Protein AF-A0A813L8Z7-F1 (afdb_monomer_lite)

Radius of gyration: 28.38 Å; chains: 1; bounding box: 68×71×74 Å

Organism: Polarella glacialis (NCBI:txid89957)

pLDDT: mean 70.46, std 17.32, range [38.66, 96.81]

Foldseek 3Di:
DDDDDDDDDDDDDPVVVVVVVVPDDDPDDPPPPDDDDDDDDDDDDDDDDDDDDDPPPPDPDLPVVCVVLCVPQPPVLVVVLCLLCVVPDDSVLSVLSSVVSVVQVPDPDDDDDDDDDDDPPPCPSVVVSVVSCVVSVNDPPPPD

Secondary structure (DSSP, 8-state):
---PPPPPPP---HHHHHHHHT------SSS----------------------------SSSHHHHHHHHHHHHHHHHHHHHHHTTT---HHHHHHHHHHHHHHHH--SPP--------TTS-HHHHHHHHHHHHTT---S---

Sequence (144 aa):
SPKTPHRPKQQESPQQQLQHLLQQPQEQQEQQQEGVQQQQHSGLGNATKPSQQQKIEVMSSDQHVLDPLRAKGGAAAELLVRLVLSGRGRASQRLRMLRYLRSLASEASLPQVFILRGPPGLGKSSWASAQLRAQVGLGDGSDE

Structure (mmCIF, N/CA/C/O backbone):
data_AF-A0A813L8Z7-F1
#
_entry.id   AF-A0A813L8Z7-F1
#
loop_
_atom_site.group_PDB
_atom_site.id
_atom_site.type_symbol
_atom_site.label_atom_id
_atom_site.label_alt_id
_atom_site.label_comp_id
_atom_site.label_asym_id
_atom_site.label_entity_id
_atom_site.label_seq_id
_atom_site.pdbx_PDB_ins_code
_atom_site.Cartn_x
_atom_site.Cartn_y
_atom_site.Cartn_z
_atom_site.occupancy
_atom_site.B_iso_or_equiv
_atom_site.auth_seq_id
_atom_site.auth_comp_id
_atom_site.auth_asym_id
_atom_site.auth_atom_id
_atom_site.pdbx_PDB_model_num
ATOM 1 N N . SER A 1 1 ? -46.381 26.095 49.174 1.00 53.59 1 SER A N 1
ATOM 2 C CA . SER A 1 1 ? -45.364 25.279 48.481 1.00 53.59 1 SER A CA 1
ATOM 3 C C . SER A 1 1 ? -43.990 25.547 49.079 1.00 53.59 1 SER A C 1
ATOM 5 O O . SER A 1 1 ? -43.626 26.716 49.152 1.00 53.59 1 SER A O 1
ATOM 7 N N . PRO A 1 2 ? -43.267 24.530 49.584 1.00 61.69 2 PRO A N 1
ATOM 8 C CA . PRO A 1 2 ? -41.997 24.721 50.285 1.00 61.69 2 PRO A CA 1
ATOM 9 C C . PRO A 1 2 ? -40.822 24.934 49.316 1.00 61.69 2 PRO A C 1
ATOM 11 O O . PRO A 1 2 ? -40.772 24.352 48.235 1.00 61.69 2 PRO A O 1
ATOM 14 N N . LYS A 1 3 ? -39.886 25.798 49.722 1.00 60.88 3 LYS A N 1
ATOM 15 C CA . LYS A 1 3 ? -38.717 26.259 48.962 1.00 60.88 3 LYS A CA 1
ATOM 16 C C . LYS A 1 3 ? -37.505 25.388 49.313 1.00 60.88 3 LYS A C 1
ATOM 18 O O . LYS A 1 3 ? -37.016 25.441 50.437 1.00 60.88 3 LYS A O 1
ATOM 23 N N . THR A 1 4 ? -37.041 24.574 48.370 1.00 70.12 4 THR A N 1
ATOM 24 C CA . THR A 1 4 ? -35.851 23.718 48.512 1.00 70.12 4 THR A CA 1
ATOM 25 C C . THR A 1 4 ? -34.551 24.528 48.410 1.00 70.12 4 THR A C 1
ATOM 27 O O . THR A 1 4 ? -34.424 25.336 47.486 1.00 70.12 4 THR A O 1
ATOM 30 N N . PRO A 1 5 ? -33.563 24.319 49.301 1.00 67.12 5 PRO A N 1
ATOM 31 C CA . PRO A 1 5 ? -32.262 24.969 49.203 1.00 67.12 5 PRO A CA 1
ATOM 32 C C . PRO A 1 5 ? -31.348 24.235 48.208 1.00 67.12 5 PRO A C 1
ATOM 34 O O . PRO A 1 5 ? -31.132 23.026 48.299 1.00 67.12 5 PRO A O 1
ATOM 37 N N . HIS A 1 6 ? -30.795 24.986 47.255 1.00 63.53 6 HIS A N 1
ATOM 38 C CA . HIS A 1 6 ? -29.783 24.505 46.318 1.00 63.53 6 HIS A CA 1
ATOM 39 C C . HIS A 1 6 ? -28.433 24.326 47.024 1.00 63.53 6 HIS A C 1
ATOM 41 O O . HIS A 1 6 ? -27.861 25.278 47.551 1.00 63.53 6 HIS A O 1
ATOM 47 N N . ARG A 1 7 ? -27.912 23.096 46.996 1.00 67.06 7 ARG A N 1
ATOM 48 C CA . ARG A 1 7 ? -26.566 22.734 47.457 1.00 67.06 7 ARG A CA 1
ATOM 49 C C . ARG A 1 7 ? -25.560 22.959 46.313 1.00 67.06 7 ARG A C 1
ATOM 51 O O . ARG A 1 7 ? -25.736 22.345 45.258 1.00 67.06 7 ARG A O 1
ATOM 58 N N . PRO A 1 8 ? -24.526 23.803 46.474 1.00 60.81 8 PRO A N 1
ATOM 59 C CA . PRO A 1 8 ? -23.502 23.977 45.448 1.00 60.81 8 PRO A CA 1
ATOM 60 C C . PRO A 1 8 ? -22.624 22.722 45.358 1.00 60.81 8 PRO A C 1
ATOM 62 O O . PRO A 1 8 ? -22.184 22.179 46.373 1.00 60.81 8 PRO A O 1
ATOM 65 N N . LYS A 1 9 ? -22.396 22.242 44.131 1.00 65.12 9 LYS A N 1
ATOM 66 C CA . LYS A 1 9 ? -21.465 21.146 43.839 1.00 65.12 9 LYS A CA 1
ATOM 67 C C . LYS A 1 9 ? -20.044 21.704 43.903 1.00 65.12 9 LYS A C 1
ATOM 69 O O . LYS A 1 9 ? -19.721 22.620 43.153 1.00 65.12 9 LYS A O 1
ATOM 74 N N . GLN A 1 10 ? -19.228 21.180 44.815 1.00 64.75 10 GLN A N 1
ATOM 75 C CA . GLN A 1 10 ? -17.800 21.480 44.856 1.00 64.75 10 GLN A CA 1
ATOM 76 C C . GLN A 1 10 ? -17.150 20.960 43.573 1.00 64.75 10 GLN A C 1
ATOM 78 O O . GLN A 1 10 ? -17.300 19.796 43.213 1.00 64.75 10 GLN A O 1
ATOM 83 N N . GLN A 1 11 ? -16.488 21.866 42.865 1.00 63.94 11 GLN A N 1
ATOM 84 C CA . GLN A 1 11 ? -15.745 21.595 41.648 1.00 63.94 11 GLN A CA 1
ATOM 85 C C . GLN A 1 11 ? -14.325 21.202 42.067 1.00 63.94 11 GLN A C 1
ATOM 87 O O . GLN A 1 11 ? -13.553 22.047 42.517 1.00 63.94 11 GLN A O 1
ATOM 92 N N . GLU A 1 12 ? -14.016 19.909 41.998 1.00 61.19 12 GLU A N 1
ATOM 93 C CA . GLU A 1 12 ? -12.675 19.389 42.279 1.00 61.19 12 GLU A CA 1
ATOM 94 C C . GLU A 1 12 ? -11.677 19.916 41.240 1.00 61.19 12 GLU A C 1
ATOM 96 O O . GLU A 1 12 ? -11.994 20.050 40.053 1.00 61.19 12 GLU A O 1
ATOM 101 N N . SER A 1 13 ? -10.477 20.285 41.695 1.00 64.38 13 SER A N 1
ATOM 102 C CA . SER A 1 13 ? -9.484 20.921 40.832 1.00 64.38 13 SER A CA 1
ATOM 103 C C . SER A 1 13 ? -8.808 19.877 39.924 1.00 64.38 13 SER A C 1
ATOM 105 O O . SER A 1 13 ? -8.493 18.774 40.381 1.00 64.38 13 SER A O 1
ATOM 107 N N . PRO A 1 14 ? -8.506 20.210 38.653 1.00 63.25 14 PRO A N 1
ATOM 108 C CA . PRO A 1 14 ? -7.880 19.282 37.699 1.00 63.25 14 PRO A CA 1
ATOM 109 C C . PRO A 1 14 ? -6.541 18.691 38.169 1.00 63.25 14 PRO A C 1
ATOM 111 O O . PRO A 1 14 ? -6.113 17.644 37.690 1.00 63.25 14 PRO A O 1
ATOM 114 N N . GLN A 1 15 ? -5.870 19.346 39.121 1.00 67.00 15 GLN A N 1
ATOM 115 C CA . GLN A 1 15 ? -4.589 18.890 39.658 1.00 67.00 15 GLN A CA 1
ATOM 116 C C . GLN A 1 15 ? -4.732 17.698 40.615 1.00 67.00 15 GLN A C 1
ATOM 118 O O . GLN A 1 15 ? -3.823 16.875 40.694 1.00 67.00 15 GLN A O 1
ATOM 123 N N . GLN A 1 16 ? -5.869 17.553 41.304 1.00 61.97 16 GLN A N 1
ATOM 124 C CA . GLN A 1 16 ? -6.105 16.402 42.186 1.00 61.97 16 GLN A CA 1
ATOM 125 C C . GLN A 1 16 ? -6.385 15.120 41.391 1.00 61.97 16 GLN A C 1
ATOM 127 O O . GLN A 1 16 ? -6.024 14.027 41.822 1.00 61.97 16 GLN A O 1
ATOM 132 N N . GLN A 1 17 ? -6.935 15.253 40.183 1.00 62.50 17 GLN A N 1
ATOM 133 C CA . GLN A 1 17 ? -7.230 14.119 39.308 1.00 62.50 17 GLN A CA 1
ATOM 134 C C . GLN A 1 17 ? -5.962 13.492 38.702 1.00 62.50 17 GLN A C 1
ATOM 136 O O . GLN A 1 17 ? -5.929 12.290 38.443 1.00 62.50 17 GLN A O 1
ATOM 141 N N . LEU A 1 18 ? -4.892 14.279 38.542 1.00 63.59 18 LEU A N 1
ATOM 142 C CA . LEU A 1 18 ? -3.601 13.799 38.040 1.00 63.59 18 LEU A CA 1
ATOM 143 C C . LEU A 1 18 ? -2.807 12.988 39.074 1.00 63.59 18 LEU A C 1
ATOM 145 O O . LEU A 1 18 ? -2.087 12.072 38.684 1.00 63.59 18 LEU A O 1
ATOM 149 N N . GLN A 1 19 ? -2.960 13.260 40.376 1.00 62.41 19 GLN A N 1
ATOM 150 C CA . GLN A 1 19 ? -2.242 12.499 41.410 1.00 62.41 19 GLN A CA 1
ATOM 151 C C . GLN A 1 19 ? -2.741 11.056 41.542 1.00 62.41 19 GLN A C 1
ATOM 153 O O . GLN A 1 19 ? -1.936 10.155 41.753 1.00 62.41 19 GLN A O 1
ATOM 158 N N . HIS A 1 20 ? -4.036 10.799 41.336 1.00 61.88 20 HIS A N 1
ATOM 159 C CA . HIS A 1 20 ? -4.558 9.430 41.395 1.00 61.88 20 HIS A CA 1
ATOM 160 C C . HIS A 1 20 ? -4.082 8.541 40.238 1.00 61.88 20 HIS A C 1
ATOM 162 O O . HIS A 1 20 ? -4.033 7.321 40.385 1.00 61.88 20 HIS A O 1
ATOM 168 N N . LEU A 1 21 ? -3.715 9.123 39.091 1.00 57.78 21 LEU A N 1
ATOM 169 C CA . LEU A 1 21 ? -3.355 8.340 37.909 1.00 57.78 21 LEU A CA 1
ATOM 170 C C . LEU A 1 21 ? -1.910 7.813 37.942 1.00 57.78 21 LEU A C 1
ATOM 172 O O . LEU A 1 21 ? -1.589 6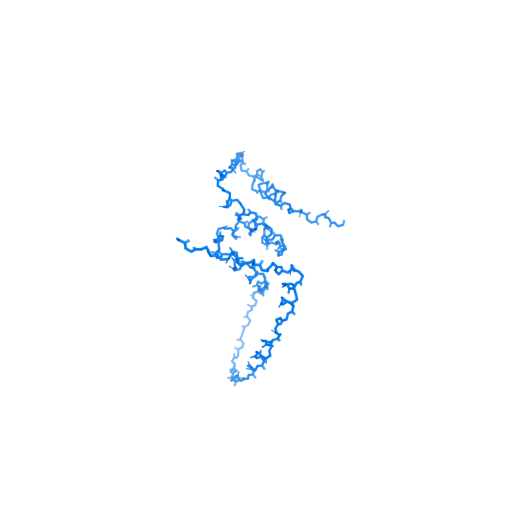.892 37.197 1.00 57.78 21 LEU A O 1
ATOM 176 N N . LEU A 1 22 ? -1.053 8.347 38.821 1.00 58.62 22 LEU A N 1
ATOM 177 C CA . LEU A 1 22 ? 0.339 7.901 38.968 1.00 58.62 22 LEU A CA 1
ATOM 178 C C . LEU A 1 22 ? 0.521 6.707 39.920 1.00 58.62 22 LEU A C 1
ATOM 180 O O . LEU A 1 22 ? 1.642 6.234 40.084 1.00 58.62 22 LEU A O 1
ATOM 184 N N . GLN A 1 23 ? -0.551 6.205 40.540 1.00 60.03 23 GLN A N 1
ATOM 185 C CA . GLN A 1 23 ? -0.457 5.209 41.612 1.00 60.03 23 GLN A CA 1
ATOM 186 C C . GLN A 1 23 ? -0.851 3.777 41.203 1.00 60.03 23 GLN A C 1
ATOM 188 O O . GLN A 1 23 ? -1.231 2.988 42.065 1.00 60.03 23 GLN A O 1
ATOM 193 N N . GLN A 1 24 ? -0.774 3.404 39.918 1.00 58.75 24 GLN A N 1
ATOM 194 C CA . GLN A 1 24 ? -1.079 2.020 39.524 1.00 58.75 24 GLN A CA 1
ATOM 195 C C . GLN A 1 24 ? 0.081 1.047 39.841 1.00 58.75 24 GLN A C 1
ATOM 197 O O . GLN A 1 24 ? 1.211 1.298 39.416 1.00 58.75 24 GLN A O 1
ATOM 202 N N . PRO A 1 25 ? -0.188 -0.055 40.574 1.00 54.94 25 PRO A N 1
ATOM 203 C CA . PRO A 1 25 ? 0.822 -0.993 41.058 1.00 54.94 25 PRO A CA 1
ATOM 204 C C . PRO A 1 25 ? 1.357 -1.939 39.974 1.00 54.94 25 PRO A C 1
ATOM 206 O O . PRO A 1 25 ? 0.642 -2.432 39.103 1.00 54.94 25 PRO A O 1
ATOM 209 N N . GLN A 1 26 ? 2.656 -2.195 40.087 1.00 56.50 26 GLN A N 1
ATOM 210 C CA . GLN A 1 26 ? 3.542 -2.864 39.140 1.00 56.50 26 GLN A CA 1
ATOM 211 C C . GLN A 1 26 ? 3.659 -4.386 39.404 1.00 56.50 26 GLN A C 1
ATOM 213 O O . GLN A 1 26 ? 4.751 -4.937 39.348 1.00 56.50 26 GLN A O 1
ATOM 218 N N . GLU A 1 27 ? 2.565 -5.087 39.723 1.00 54.38 27 GLU A N 1
ATOM 219 C CA . GLU A 1 27 ? 2.628 -6.442 40.322 1.00 54.38 27 GLU A CA 1
ATOM 220 C C . GLU A 1 27 ? 2.222 -7.617 39.405 1.00 54.38 27 GLU A C 1
ATOM 222 O O . GLU A 1 27 ? 1.552 -8.544 39.849 1.00 54.38 27 GLU A O 1
ATOM 227 N N . GLN A 1 28 ? 2.602 -7.644 38.121 1.00 54.81 28 GLN A N 1
ATOM 228 C CA . GLN A 1 28 ? 2.273 -8.807 37.260 1.00 54.81 28 GLN A CA 1
ATOM 229 C C . GLN A 1 28 ? 3.427 -9.415 36.453 1.00 54.81 28 GLN A C 1
ATOM 231 O O . GLN A 1 28 ? 3.176 -10.220 35.558 1.00 54.81 28 GLN A O 1
ATOM 236 N N . GLN A 1 29 ? 4.692 -9.106 36.756 1.00 51.56 29 GLN A N 1
ATOM 237 C CA . GLN A 1 29 ? 5.803 -9.541 35.894 1.00 51.56 29 GLN A CA 1
ATOM 238 C C . GLN A 1 29 ? 6.617 -10.763 36.361 1.00 51.56 29 GLN A C 1
ATOM 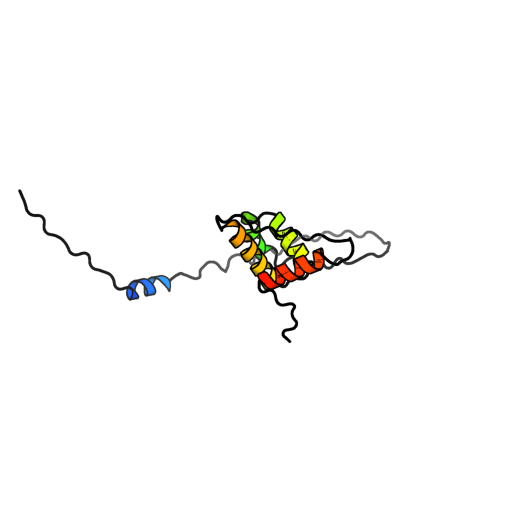240 O O . GLN A 1 29 ? 7.594 -11.098 35.700 1.00 51.56 29 GLN A O 1
ATOM 245 N N . GLU A 1 30 ? 6.219 -11.486 37.414 1.00 51.66 30 GLU A N 1
ATOM 246 C CA . GLU A 1 30 ? 7.106 -12.499 38.028 1.00 51.66 30 GLU A CA 1
ATOM 247 C C . GLU A 1 30 ? 6.616 -13.965 38.000 1.00 51.66 30 GLU A C 1
ATOM 249 O O . GLU A 1 30 ? 7.093 -14.779 38.777 1.00 51.66 30 GLU A O 1
ATOM 254 N N . GLN A 1 31 ? 5.699 -14.359 37.101 1.00 53.06 31 GLN A N 1
ATOM 255 C CA . GLN A 1 31 ? 5.157 -15.741 37.087 1.00 53.06 31 GLN A CA 1
ATOM 256 C C . GLN A 1 31 ? 5.318 -16.554 35.790 1.00 53.06 31 GLN A C 1
ATOM 258 O O . GLN A 1 31 ? 4.635 -17.556 35.609 1.00 53.06 31 GLN A O 1
ATOM 263 N N . GLN A 1 32 ? 6.228 -16.199 34.878 1.00 52.78 32 GLN A N 1
ATOM 264 C CA . GLN A 1 32 ? 6.442 -16.995 33.651 1.00 52.78 32 GLN A CA 1
ATOM 265 C C . GLN A 1 32 ? 7.903 -17.393 33.408 1.00 52.78 32 GLN A C 1
ATOM 267 O O . GLN A 1 32 ? 8.399 -17.328 32.287 1.00 52.78 32 GLN A O 1
ATOM 272 N N . GLN A 1 33 ? 8.594 -17.838 34.458 1.00 51.59 33 GLN A N 1
ATOM 273 C CA . GLN A 1 33 ? 9.872 -18.545 34.331 1.00 51.59 33 GLN A CA 1
ATOM 274 C C . GLN A 1 33 ? 9.877 -19.817 35.180 1.00 51.59 33 GLN A C 1
ATOM 276 O O . GLN A 1 33 ? 10.648 -19.927 36.115 1.00 51.59 33 GLN A O 1
ATOM 281 N N . GLU A 1 34 ? 9.039 -20.796 34.851 1.00 50.75 34 GLU A N 1
ATOM 282 C CA . GLU A 1 34 ? 9.241 -22.175 35.313 1.00 50.75 34 GLU A CA 1
ATOM 283 C C . GLU A 1 34 ? 8.564 -23.127 34.321 1.00 50.75 34 GLU A C 1
ATOM 285 O O . GLU A 1 34 ? 7.370 -23.398 34.373 1.00 50.75 34 GLU A O 1
ATOM 290 N N . GLY A 1 35 ? 9.329 -23.563 33.322 1.00 45.94 35 GLY A N 1
ATOM 291 C CA . GLY A 1 35 ? 8.821 -24.408 32.243 1.00 45.94 35 GLY A CA 1
ATOM 292 C C . GLY A 1 35 ? 9.920 -24.967 31.349 1.00 45.94 35 GLY A C 1
ATOM 293 O O . GLY A 1 35 ? 9.747 -25.058 30.139 1.00 45.94 35 GLY A O 1
ATOM 294 N N . VAL A 1 36 ? 11.074 -25.302 31.929 1.00 55.47 36 VAL A N 1
ATOM 295 C CA . VAL A 1 36 ? 12.141 -26.050 31.254 1.00 55.47 36 VAL A CA 1
ATOM 296 C C . VAL A 1 36 ? 12.372 -27.319 32.055 1.00 55.47 36 VAL A C 1
ATOM 298 O O . VAL A 1 36 ? 13.091 -27.282 33.048 1.00 55.47 36 VAL A O 1
ATOM 301 N N . GLN A 1 37 ? 11.783 -28.441 31.635 1.00 55.75 37 GLN A N 1
ATOM 302 C CA . GLN A 1 37 ? 12.409 -29.746 31.842 1.00 55.75 37 GLN A CA 1
ATOM 303 C C . GLN A 1 37 ? 11.759 -30.875 31.034 1.00 55.75 37 GLN A C 1
ATOM 305 O O . GLN A 1 37 ? 10.550 -31.057 31.033 1.00 55.75 37 GLN A O 1
ATOM 310 N N . GLN A 1 38 ? 12.661 -31.676 30.462 1.00 56.09 38 GLN A N 1
ATOM 311 C CA . GLN A 1 38 ? 12.530 -33.087 30.096 1.00 56.09 38 GLN A CA 1
ATOM 312 C C . GLN A 1 38 ? 11.686 -33.459 28.873 1.00 56.09 38 GLN A C 1
ATOM 314 O O . GLN A 1 38 ? 10.496 -33.723 28.973 1.00 56.09 38 GLN A O 1
ATOM 319 N N . GLN A 1 39 ? 12.388 -33.744 27.769 1.00 54.06 39 GLN A N 1
ATOM 320 C CA . GLN A 1 39 ? 12.369 -35.115 27.248 1.00 54.06 39 GLN A CA 1
ATOM 321 C C . GLN A 1 39 ? 13.612 -35.417 26.397 1.00 54.06 39 GLN A C 1
ATOM 323 O O . GLN A 1 39 ? 13.807 -34.859 25.321 1.00 54.06 39 GLN A O 1
ATOM 328 N N . GLN A 1 40 ? 14.466 -36.305 26.910 1.00 53.88 40 GLN A N 1
ATOM 329 C CA . GLN A 1 40 ? 15.510 -36.995 26.157 1.00 53.88 40 GLN A CA 1
ATOM 330 C C . GLN A 1 40 ? 15.027 -38.428 25.936 1.00 53.88 40 GLN A C 1
ATOM 332 O O . GLN A 1 40 ? 14.882 -39.167 26.904 1.00 53.88 40 GLN A O 1
ATOM 337 N N . HIS A 1 41 ? 14.823 -38.834 24.684 1.00 60.09 41 HIS A N 1
ATOM 338 C CA . HIS A 1 41 ? 14.880 -40.242 24.303 1.00 60.09 41 HIS A CA 1
ATOM 339 C C . HIS A 1 41 ? 15.666 -40.389 23.004 1.00 60.09 41 HIS A C 1
ATOM 341 O O . HIS A 1 41 ? 15.427 -39.711 22.007 1.00 60.09 41 HIS A O 1
ATOM 347 N N . SER A 1 42 ? 16.649 -41.273 23.097 1.00 57.72 42 SER A N 1
ATOM 348 C CA . SER A 1 42 ? 17.631 -41.666 22.103 1.00 57.72 42 SER A CA 1
ATOM 349 C C . SER A 1 42 ? 17.004 -42.344 20.883 1.00 57.72 42 SER A C 1
ATOM 351 O O . SER A 1 42 ? 16.103 -43.167 21.017 1.00 57.72 42 SER A O 1
ATOM 353 N N . GLY A 1 43 ? 17.569 -42.085 19.704 1.00 47.09 43 GLY A N 1
ATOM 354 C CA . GLY A 1 43 ? 17.293 -42.839 18.483 1.00 47.09 43 GLY A CA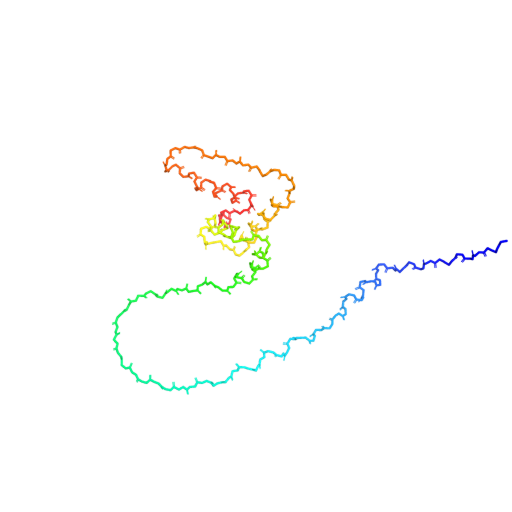 1
ATOM 355 C C . GLY A 1 43 ? 18.446 -42.707 17.493 1.00 47.09 43 GLY A C 1
ATOM 356 O O . GLY A 1 43 ? 18.496 -41.760 16.716 1.00 47.09 43 GLY A O 1
ATOM 357 N N . LEU A 1 44 ? 19.394 -43.644 17.557 1.00 55.31 44 LEU A N 1
ATOM 358 C CA . LEU A 1 44 ? 20.478 -43.822 16.586 1.00 55.31 44 LEU A CA 1
ATOM 359 C C . LEU A 1 44 ? 19.923 -44.490 15.317 1.00 55.31 44 LEU A C 1
ATOM 361 O O . LEU A 1 44 ? 19.298 -45.544 15.409 1.00 55.31 44 LEU A O 1
ATOM 365 N N . GLY A 1 45 ? 20.188 -43.913 14.140 1.00 45.47 45 GLY A N 1
ATOM 366 C CA . GLY A 1 45 ? 19.780 -44.485 12.852 1.00 45.47 45 GLY A CA 1
ATOM 367 C C . GLY A 1 45 ? 20.341 -43.746 11.630 1.00 45.47 45 GLY A C 1
ATOM 368 O O . GLY A 1 45 ? 19.740 -42.804 11.138 1.00 45.47 45 GLY A O 1
ATOM 369 N N . ASN A 1 46 ? 21.523 -44.188 11.200 1.00 42.78 46 ASN A N 1
ATOM 370 C CA . ASN A 1 46 ? 22.242 -44.068 9.919 1.00 42.78 46 ASN A CA 1
ATOM 371 C C . ASN A 1 46 ? 21.761 -43.144 8.767 1.00 42.78 46 ASN A C 1
ATOM 373 O O . ASN A 1 46 ? 20.708 -43.332 8.174 1.00 42.78 46 ASN A O 1
ATOM 377 N N . ALA A 1 47 ? 22.703 -42.275 8.365 1.00 50.19 47 ALA A N 1
ATOM 378 C CA . ALA A 1 47 ? 23.182 -41.947 7.008 1.00 50.19 47 ALA A CA 1
ATOM 379 C C . ALA A 1 47 ? 22.204 -41.902 5.808 1.00 50.19 47 ALA A C 1
ATOM 381 O O . ALA A 1 47 ? 21.703 -42.933 5.371 1.00 50.19 47 ALA A O 1
ATOM 382 N N . THR A 1 48 ? 22.134 -40.743 5.126 1.00 42.59 48 THR A N 1
ATOM 383 C CA . THR A 1 48 ? 22.675 -40.483 3.757 1.00 42.59 48 THR A CA 1
ATOM 384 C C . THR A 1 48 ? 22.239 -39.076 3.263 1.00 42.59 48 THR A C 1
ATOM 386 O O . THR A 1 48 ? 21.092 -38.681 3.427 1.00 42.59 48 THR A O 1
ATOM 389 N N . LYS A 1 49 ? 23.188 -38.295 2.712 1.00 44.91 49 LYS A N 1
ATOM 390 C CA . LYS A 1 49 ? 23.084 -36.921 2.125 1.00 44.91 49 LYS A CA 1
ATOM 391 C C . LYS A 1 49 ? 22.177 -36.891 0.854 1.00 44.91 49 LYS A C 1
ATOM 393 O O . LYS A 1 49 ? 21.889 -37.989 0.389 1.00 44.91 49 LYS A O 1
ATOM 398 N N . PRO A 1 50 ? 21.815 -35.748 0.190 1.00 50.88 50 PRO A N 1
ATOM 399 C CA . PRO A 1 50 ? 22.374 -34.381 0.266 1.00 50.88 50 PRO A CA 1
ATOM 400 C C . PRO A 1 50 ? 21.380 -33.180 0.199 1.00 50.88 50 PRO A C 1
ATOM 402 O O . PRO A 1 50 ? 20.220 -33.302 -0.165 1.00 50.88 50 PRO A O 1
ATOM 405 N N . SER A 1 51 ? 21.917 -31.991 0.508 1.00 49.59 51 SER A N 1
ATOM 406 C CA . SER A 1 51 ? 21.588 -30.645 -0.012 1.00 49.59 51 SER A CA 1
ATOM 407 C C . SER A 1 51 ? 20.156 -30.298 -0.459 1.00 49.59 51 SER A C 1
ATOM 409 O O . SER A 1 51 ? 19.761 -30.652 -1.565 1.00 49.59 51 SER A O 1
ATOM 411 N N . GLN A 1 52 ? 19.504 -29.375 0.265 1.00 48.78 52 GLN A N 1
ATOM 412 C CA . GLN A 1 52 ? 19.040 -28.092 -0.297 1.00 48.78 52 GLN A CA 1
ATOM 413 C C . GLN A 1 52 ? 18.459 -27.155 0.778 1.00 48.78 52 GLN A C 1
ATOM 415 O O . GLN A 1 52 ? 17.547 -27.506 1.513 1.00 48.78 52 GLN A O 1
ATOM 420 N N . GLN A 1 53 ? 19.003 -25.934 0.792 1.00 47.72 53 GLN A N 1
ATOM 421 C CA . GLN A 1 53 ? 18.356 -24.679 1.192 1.00 47.72 53 GLN A CA 1
ATOM 422 C C . GLN A 1 53 ? 17.822 -24.589 2.628 1.00 47.72 53 GLN A C 1
ATOM 424 O O . GLN A 1 53 ? 16.645 -24.790 2.917 1.00 47.72 53 GLN A O 1
ATOM 429 N N . GLN A 1 54 ? 18.696 -24.108 3.514 1.00 44.97 54 GLN A N 1
ATOM 430 C CA . GLN A 1 54 ? 18.286 -23.409 4.729 1.00 44.97 54 GLN A CA 1
ATOM 431 C C . GLN A 1 54 ? 17.486 -22.157 4.339 1.00 44.97 54 GLN A C 1
ATOM 433 O O . GLN A 1 54 ? 18.029 -21.090 4.055 1.00 44.97 54 GLN A O 1
ATOM 438 N N . LYS A 1 55 ? 16.164 -22.318 4.295 1.00 45.34 55 LYS A N 1
ATOM 439 C CA . LYS A 1 55 ? 15.177 -21.244 4.336 1.00 45.34 55 LYS A CA 1
ATOM 440 C C . LYS A 1 55 ? 15.359 -20.529 5.674 1.00 45.34 55 LYS A C 1
ATOM 442 O O . LYS A 1 55 ? 14.900 -21.011 6.702 1.00 45.34 55 LYS A O 1
ATOM 447 N N . ILE A 1 56 ? 16.080 -19.412 5.663 1.00 49.88 56 ILE A N 1
ATOM 448 C CA . ILE A 1 56 ? 16.203 -18.547 6.835 1.00 49.88 56 ILE A CA 1
ATOM 449 C C . ILE A 1 56 ? 14.808 -17.980 7.110 1.00 49.88 56 ILE A C 1
ATOM 451 O O . ILE A 1 56 ? 14.313 -17.107 6.395 1.00 49.88 56 ILE A O 1
ATOM 455 N N . GLU A 1 57 ? 14.147 -18.532 8.118 1.00 49.00 57 GLU A N 1
ATOM 456 C CA . GLU A 1 57 ? 12.843 -18.107 8.608 1.00 49.00 57 GLU A CA 1
ATOM 457 C C . GLU A 1 57 ? 13.007 -16.821 9.431 1.00 49.00 57 GLU A C 1
ATOM 459 O O . GLU A 1 57 ? 12.888 -16.797 10.649 1.00 49.00 57 GLU A O 1
ATOM 464 N N . VAL A 1 58 ? 13.309 -15.714 8.747 1.00 46.47 58 VAL A N 1
ATOM 465 C CA . VAL A 1 58 ? 13.199 -14.360 9.313 1.00 46.47 58 VAL A CA 1
ATOM 466 C C . VAL A 1 58 ? 11.740 -13.914 9.191 1.00 46.47 58 VAL A C 1
ATOM 468 O O . VAL A 1 58 ? 11.399 -13.038 8.400 1.00 46.47 58 VAL A O 1
ATOM 471 N N . MET A 1 59 ? 10.833 -14.571 9.911 1.00 49.62 59 MET A N 1
ATOM 472 C CA . MET A 1 59 ? 9.413 -14.203 9.939 1.00 49.62 59 MET A CA 1
ATOM 473 C C . MET A 1 59 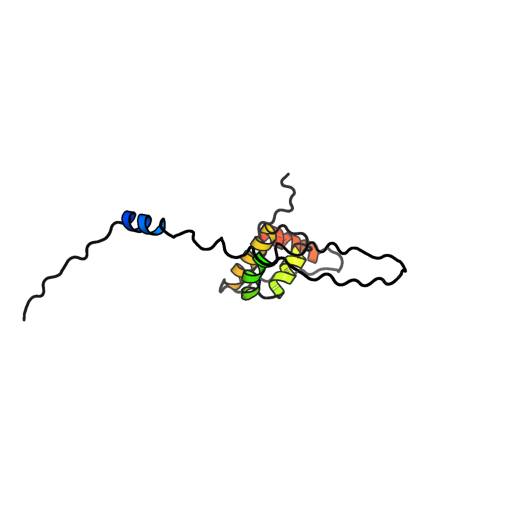? 8.843 -14.345 11.351 1.00 49.62 59 MET A C 1
ATOM 475 O O . MET A 1 59 ? 8.001 -15.206 11.556 1.00 49.62 59 MET A O 1
ATOM 479 N N . SER A 1 60 ? 9.269 -13.557 12.350 1.00 54.44 60 SER A N 1
ATOM 480 C CA . SER A 1 60 ? 8.596 -13.705 13.660 1.00 54.44 60 SER A CA 1
ATOM 481 C C . SER A 1 60 ? 8.637 -12.550 14.666 1.00 54.44 60 SER A C 1
ATOM 483 O O . SER A 1 60 ? 8.305 -12.768 15.827 1.00 54.44 60 SER A O 1
ATOM 485 N N . SER A 1 61 ? 8.978 -11.319 14.283 1.00 54.28 61 SER A N 1
ATOM 486 C CA . SER A 1 61 ? 8.882 -10.183 15.231 1.00 54.28 61 SER A CA 1
ATOM 487 C C . SER A 1 61 ? 7.785 -9.194 14.854 1.00 54.28 61 SER A C 1
ATOM 489 O O . SER A 1 61 ? 7.101 -8.650 15.713 1.00 54.28 61 SER A O 1
ATOM 491 N N . ASP A 1 62 ? 7.542 -9.017 13.558 1.00 52.88 62 ASP A N 1
ATOM 492 C CA . ASP A 1 62 ? 6.527 -8.071 13.096 1.00 52.88 62 ASP A CA 1
ATOM 493 C C . ASP A 1 62 ? 5.111 -8.646 13.126 1.00 52.88 62 ASP A C 1
ATOM 495 O O . ASP A 1 62 ? 4.147 -7.888 13.133 1.00 52.88 62 ASP A O 1
ATOM 499 N N . GLN A 1 63 ? 4.970 -9.974 13.150 1.00 58.59 63 GLN A N 1
ATOM 500 C CA . GLN A 1 63 ? 3.675 -10.654 13.068 1.00 58.59 63 GLN A CA 1
ATOM 501 C C . GLN A 1 63 ? 2.732 -10.195 14.195 1.00 58.59 63 GLN A C 1
ATOM 503 O O . GLN A 1 63 ? 1.607 -9.780 13.928 1.00 58.59 63 GLN A O 1
ATOM 508 N N . HIS A 1 64 ? 3.261 -10.109 15.419 1.00 57.94 64 HIS A N 1
ATOM 509 C CA . HIS A 1 64 ? 2.528 -9.679 16.611 1.00 57.94 64 HIS A CA 1
ATOM 510 C C . HIS A 1 64 ? 2.042 -8.221 16.559 1.00 57.94 64 HIS A C 1
ATOM 512 O O . HIS A 1 64 ? 0.995 -7.893 17.114 1.00 57.94 64 HIS A O 1
ATOM 518 N N . VAL A 1 65 ? 2.782 -7.331 15.889 1.00 60.94 65 VAL A N 1
ATOM 519 C CA . VAL A 1 65 ? 2.393 -5.915 15.734 1.00 60.94 65 VAL A CA 1
ATOM 520 C C . VAL A 1 65 ? 1.268 -5.771 14.704 1.00 60.94 65 VAL A C 1
ATOM 522 O O . VAL A 1 65 ? 0.468 -4.835 14.764 1.00 60.94 65 VAL A O 1
ATOM 525 N N . LEU A 1 66 ? 1.201 -6.700 13.750 1.00 59.22 66 LEU A N 1
ATOM 526 C CA . LEU A 1 66 ? 0.254 -6.668 12.644 1.00 59.22 66 LEU A CA 1
ATOM 527 C C . LEU A 1 66 ? -1.071 -7.364 12.967 1.00 59.22 66 LEU A C 1
ATOM 529 O O . LEU A 1 66 ? -2.087 -6.969 12.401 1.00 59.22 66 LEU A O 1
ATOM 533 N N . ASP A 1 67 ? -1.112 -8.315 13.900 1.00 65.12 67 ASP A N 1
ATOM 534 C CA . ASP A 1 67 ? -2.336 -9.062 14.228 1.00 65.12 67 ASP A CA 1
ATOM 535 C C . ASP A 1 67 ? -3.527 -8.175 14.665 1.00 65.12 67 ASP A C 1
ATOM 537 O O . ASP A 1 67 ? -4.631 -8.352 14.133 1.00 65.12 67 ASP A O 1
ATOM 541 N N . PRO A 1 68 ? -3.350 -7.131 15.505 1.00 60.31 68 PRO A N 1
ATOM 542 C CA . PRO A 1 68 ? -4.433 -6.192 15.816 1.00 60.31 68 PRO A CA 1
ATOM 543 C C . PRO A 1 68 ? -4.895 -5.380 14.596 1.00 60.31 68 PRO A C 1
ATOM 545 O O . PRO A 1 68 ? -6.026 -4.886 14.543 1.00 60.31 68 PRO A O 1
ATOM 548 N N . LEU A 1 69 ? -4.014 -5.196 13.608 1.00 55.91 69 LEU A N 1
ATOM 549 C CA . LEU A 1 69 ? -4.329 -4.488 12.370 1.00 55.91 69 LEU A CA 1
ATOM 550 C C . LEU A 1 69 ? -5.046 -5.398 11.371 1.00 55.91 69 LEU A C 1
ATOM 552 O O . LEU A 1 69 ? -5.991 -4.942 10.725 1.00 55.91 69 LEU A O 1
ATOM 556 N N . ARG A 1 70 ? -4.660 -6.674 11.321 1.00 58.91 70 ARG A N 1
ATOM 557 C CA . ARG A 1 70 ? -5.227 -7.740 10.492 1.00 58.91 70 ARG A CA 1
ATOM 558 C C . ARG A 1 70 ? -6.689 -8.019 10.836 1.00 58.91 70 ARG A C 1
ATOM 560 O O . ARG A 1 70 ? -7.515 -8.099 9.930 1.00 58.91 70 ARG A O 1
ATOM 567 N N . ALA A 1 71 ? -7.026 -8.035 12.127 1.00 63.62 71 ALA A N 1
ATOM 568 C CA . ALA A 1 71 ? -8.397 -8.222 12.611 1.00 63.62 71 ALA A CA 1
ATOM 569 C C . ALA A 1 71 ? -9.391 -7.157 12.099 1.00 63.62 71 ALA A C 1
ATOM 571 O O . ALA A 1 71 ? -10.588 -7.418 12.033 1.00 63.62 71 ALA A O 1
ATOM 572 N N . LYS A 1 72 ? -8.907 -5.960 11.728 1.00 61.56 72 LYS A N 1
ATOM 573 C CA . LYS A 1 72 ? -9.744 -4.840 11.253 1.00 61.56 72 LYS A CA 1
ATOM 574 C C . LYS A 1 72 ? -9.551 -4.488 9.772 1.00 61.56 72 LYS A C 1
ATOM 576 O O . LYS A 1 72 ? -10.438 -3.881 9.190 1.00 61.56 72 LYS A O 1
ATOM 581 N N . GLY A 1 73 ? -8.390 -4.791 9.185 1.00 61.44 73 GLY A N 1
ATOM 582 C CA . GLY A 1 73 ? -8.022 -4.415 7.809 1.00 61.44 73 GLY A CA 1
ATOM 583 C C . GLY A 1 73 ? -8.146 -5.536 6.771 1.00 61.44 73 GLY A C 1
ATOM 584 O O . GLY A 1 73 ? -8.086 -5.260 5.575 1.00 61.44 73 GLY A O 1
ATOM 585 N N . GLY A 1 74 ? -8.331 -6.786 7.208 1.00 75.25 74 GLY A N 1
ATOM 586 C CA . GLY A 1 74 ? -8.476 -7.949 6.330 1.00 75.25 74 GLY A CA 1
ATOM 587 C C . GLY A 1 74 ? -7.179 -8.376 5.624 1.00 75.25 74 GLY A C 1
ATOM 588 O O . GLY A 1 74 ? -6.209 -7.625 5.517 1.00 75.25 74 GLY A O 1
ATOM 589 N N . ALA A 1 75 ? -7.161 -9.609 5.107 1.00 82.38 75 ALA A N 1
ATOM 590 C CA . ALA A 1 75 ? -5.992 -10.198 4.439 1.00 82.38 75 ALA A CA 1
ATOM 591 C C . ALA A 1 75 ? -5.545 -9.423 3.179 1.00 82.38 75 ALA A C 1
ATOM 593 O O . ALA A 1 75 ? -4.364 -9.416 2.833 1.00 82.38 75 ALA A O 1
ATOM 594 N N . ALA A 1 76 ? -6.470 -8.729 2.508 1.00 83.62 76 ALA A N 1
ATOM 595 C CA . ALA A 1 76 ? -6.186 -7.960 1.297 1.00 83.62 76 ALA A CA 1
ATOM 596 C C . ALA A 1 76 ? -5.246 -6.767 1.550 1.00 83.62 76 ALA A C 1
ATOM 598 O O . ALA A 1 76 ? -4.329 -6.531 0.761 1.00 83.62 76 ALA A O 1
ATOM 599 N N . ALA A 1 77 ? -5.425 -6.050 2.667 1.00 86.12 77 ALA A N 1
ATOM 600 C CA . ALA A 1 77 ? -4.570 -4.916 3.016 1.00 86.12 77 ALA A CA 1
ATOM 601 C C . ALA A 1 77 ? -3.114 -5.356 3.228 1.00 86.12 77 ALA A C 1
ATOM 603 O O . ALA A 1 77 ? -2.184 -4.679 2.795 1.00 86.12 77 ALA A O 1
ATOM 604 N N . GLU A 1 78 ? -2.898 -6.526 3.830 1.00 86.25 78 GLU A N 1
ATOM 605 C CA . GLU A 1 78 ? -1.553 -7.069 4.013 1.00 86.25 78 GLU A CA 1
ATOM 606 C C . GLU A 1 78 ? -0.901 -7.512 2.710 1.00 86.25 78 GLU A C 1
ATOM 608 O O . GLU A 1 78 ? 0.289 -7.262 2.508 1.00 86.25 78 GLU A O 1
ATOM 613 N N . LEU A 1 79 ? -1.658 -8.153 1.815 1.00 89.62 79 LEU A N 1
ATOM 614 C CA . LEU A 1 79 ? -1.150 -8.526 0.496 1.00 89.62 79 LEU A CA 1
ATOM 615 C C . LEU A 1 79 ? -0.710 -7.287 -0.285 1.00 89.62 79 LEU A C 1
ATOM 617 O O . LEU A 1 79 ? 0.365 -7.297 -0.883 1.00 89.62 79 LEU A O 1
ATOM 621 N N . LEU A 1 80 ? -1.482 -6.201 -0.206 1.00 90.25 80 LEU A N 1
ATOM 622 C CA . LEU A 1 80 ? -1.113 -4.929 -0.816 1.00 90.25 80 LEU A CA 1
ATOM 623 C C . LEU A 1 80 ? 0.158 -4.345 -0.187 1.00 90.25 80 LEU A C 1
ATOM 625 O O . LEU A 1 80 ? 1.078 -3.972 -0.909 1.00 90.25 80 LEU A O 1
ATOM 629 N N . VAL A 1 81 ? 0.261 -4.317 1.145 1.00 91.75 81 VAL A N 1
ATOM 630 C CA . VAL A 1 81 ? 1.470 -3.846 1.845 1.00 91.75 81 VAL A CA 1
ATOM 631 C C . VAL A 1 81 ? 2.698 -4.657 1.421 1.00 91.75 81 VAL A C 1
ATOM 633 O O . VAL A 1 81 ? 3.751 -4.085 1.140 1.00 91.75 81 VAL A O 1
ATOM 636 N N . ARG A 1 82 ? 2.573 -5.986 1.330 1.00 91.06 82 ARG A N 1
ATOM 637 C CA . ARG A 1 82 ? 3.658 -6.868 0.873 1.00 91.06 82 ARG A CA 1
ATOM 638 C C . ARG A 1 82 ? 4.028 -6.603 -0.582 1.00 91.06 82 ARG A C 1
ATOM 640 O O . ARG A 1 82 ? 5.218 -6.566 -0.878 1.00 91.06 82 ARG A O 1
ATOM 647 N N . LEU A 1 83 ? 3.045 -6.397 -1.457 1.00 91.69 83 LEU A N 1
ATOM 648 C CA . LEU A 1 83 ? 3.261 -6.086 -2.869 1.00 91.69 83 LEU A CA 1
ATOM 649 C C . LEU A 1 83 ? 4.015 -4.761 -3.035 1.00 91.69 83 LEU A C 1
ATOM 651 O O . LEU A 1 83 ? 5.047 -4.712 -3.697 1.00 91.69 83 LEU A O 1
ATOM 655 N N . VAL A 1 84 ? 3.533 -3.698 -2.392 1.00 92.06 84 VAL A N 1
ATOM 656 C CA . VAL A 1 84 ? 4.068 -2.337 -2.552 1.00 92.06 84 VAL A CA 1
ATOM 657 C C . VAL A 1 84 ? 5.466 -2.212 -1.954 1.00 92.06 84 VAL A C 1
ATOM 659 O O . VAL A 1 84 ? 6.335 -1.564 -2.532 1.00 92.06 84 VAL A O 1
ATOM 662 N N . LEU A 1 85 ? 5.712 -2.869 -0.819 1.00 91.00 85 LEU A N 1
ATOM 663 C CA . LEU A 1 85 ? 7.021 -2.873 -0.165 1.00 91.00 85 LEU A CA 1
ATOM 664 C C . LEU A 1 85 ? 7.930 -4.006 -0.661 1.00 91.00 85 LEU A C 1
ATOM 666 O O . LEU A 1 85 ? 8.995 -4.223 -0.086 1.00 91.00 85 LEU A O 1
ATOM 670 N N . SER A 1 86 ? 7.516 -4.754 -1.694 1.00 88.00 86 SER A N 1
ATOM 671 C CA . SER A 1 86 ? 8.248 -5.905 -2.249 1.00 88.00 86 SER A CA 1
ATOM 672 C C . SER A 1 86 ? 8.710 -6.913 -1.183 1.00 88.00 86 SER A C 1
ATOM 674 O O . SER A 1 86 ? 9.789 -7.495 -1.271 1.00 88.00 86 SER A O 1
ATOM 676 N N . GLY A 1 87 ? 7.923 -7.068 -0.115 1.00 78.44 87 GLY A N 1
ATOM 677 C CA . GLY A 1 87 ? 8.246 -7.902 1.044 1.00 78.44 87 GLY A CA 1
ATOM 678 C C . GLY A 1 87 ? 9.428 -7.431 1.906 1.00 78.44 87 GLY A C 1
ATOM 679 O O . GLY A 1 87 ? 9.778 -8.137 2.845 1.00 78.44 87 GLY A O 1
ATOM 680 N N . ARG A 1 88 ? 10.033 -6.265 1.633 1.00 79.19 88 ARG A N 1
ATOM 681 C CA . ARG A 1 88 ? 11.270 -5.776 2.281 1.00 79.19 88 ARG A CA 1
ATOM 682 C C . ARG A 1 88 ? 11.131 -4.425 3.000 1.00 79.19 88 ARG A C 1
ATOM 684 O O . ARG A 1 88 ? 12.101 -3.692 3.151 1.00 79.19 88 ARG A O 1
ATOM 691 N N . GLY A 1 89 ? 9.937 -4.086 3.479 1.00 81.56 89 GLY A N 1
ATOM 692 C CA . GLY A 1 89 ? 9.713 -2.844 4.228 1.00 81.56 89 GLY A CA 1
ATOM 693 C C . GLY A 1 89 ? 10.099 -2.940 5.707 1.00 81.56 89 GLY A C 1
ATOM 694 O O . GLY A 1 89 ? 9.820 -3.947 6.365 1.00 81.56 89 GLY A O 1
ATOM 695 N N . ARG A 1 90 ? 10.645 -1.859 6.279 1.00 88.94 90 ARG A N 1
ATOM 696 C CA . ARG A 1 90 ? 10.815 -1.733 7.740 1.00 88.94 90 ARG A CA 1
ATOM 697 C C . ARG A 1 90 ? 9.451 -1.834 8.440 1.00 88.94 90 ARG A C 1
ATOM 699 O O . ARG A 1 90 ? 8.426 -1.466 7.861 1.00 88.94 90 ARG A O 1
ATOM 706 N N . ALA A 1 91 ? 9.426 -2.304 9.688 1.00 87.69 91 ALA A N 1
ATOM 707 C CA . ALA A 1 91 ? 8.194 -2.423 10.481 1.00 87.69 91 ALA A CA 1
ATOM 708 C C . ALA A 1 91 ? 7.402 -1.102 10.525 1.00 87.69 91 ALA A C 1
ATOM 710 O O . ALA A 1 91 ? 6.189 -1.074 10.325 1.00 87.69 91 ALA A O 1
ATOM 711 N N . SER A 1 92 ? 8.117 0.017 10.676 1.00 89.25 92 SER A N 1
ATOM 712 C CA . SER A 1 92 ? 7.552 1.369 10.665 1.00 89.25 92 SER A CA 1
ATOM 713 C C . SER A 1 92 ? 6.881 1.733 9.336 1.00 89.25 92 SER A C 1
ATOM 715 O O . SER A 1 92 ? 5.799 2.317 9.343 1.00 89.25 92 SER A O 1
ATOM 717 N N . GLN A 1 93 ? 7.470 1.359 8.196 1.00 91.38 93 GLN A N 1
ATOM 718 C CA . GLN A 1 93 ? 6.892 1.606 6.869 1.00 91.38 93 GLN A CA 1
ATOM 719 C C . GLN A 1 93 ? 5.617 0.782 6.660 1.00 91.38 93 GLN A C 1
ATOM 721 O O . GLN A 1 93 ? 4.606 1.308 6.195 1.00 91.38 93 GLN A O 1
ATOM 726 N N . ARG A 1 94 ? 5.638 -0.493 7.069 1.00 90.69 94 ARG A N 1
ATOM 727 C CA . ARG A 1 94 ? 4.460 -1.374 7.048 1.00 90.69 94 ARG A CA 1
ATOM 728 C C . ARG A 1 94 ? 3.322 -0.806 7.891 1.00 90.69 94 ARG A C 1
ATOM 730 O O . ARG A 1 94 ? 2.189 -0.732 7.420 1.00 90.69 94 ARG A O 1
ATOM 737 N N . LEU A 1 95 ? 3.633 -0.347 9.103 1.00 90.19 95 LEU A N 1
ATOM 738 C CA . LEU A 1 95 ? 2.656 0.257 10.001 1.00 90.19 95 LEU A CA 1
ATOM 739 C C . LEU A 1 95 ? 2.050 1.541 9.415 1.00 90.19 95 LEU A C 1
ATOM 741 O O . LEU A 1 95 ? 0.833 1.709 9.468 1.00 90.19 95 LEU A O 1
ATOM 745 N N . ARG A 1 96 ? 2.862 2.429 8.820 1.00 92.00 96 ARG A N 1
ATOM 746 C CA . ARG A 1 96 ? 2.359 3.637 8.138 1.00 92.00 96 ARG A CA 1
ATOM 747 C C . ARG A 1 96 ? 1.411 3.289 6.991 1.00 92.00 96 ARG A C 1
ATOM 749 O O . ARG A 1 96 ? 0.323 3.851 6.930 1.00 92.00 96 ARG A O 1
ATOM 756 N N . MET A 1 97 ? 1.778 2.323 6.145 1.00 91.88 97 MET A N 1
ATOM 757 C CA . MET A 1 97 ? 0.928 1.871 5.037 1.00 91.88 97 MET A CA 1
ATOM 758 C C . MET A 1 97 ? -0.411 1.314 5.535 1.00 91.88 97 MET A C 1
ATOM 760 O O . MET A 1 97 ? -1.461 1.689 5.026 1.00 91.88 97 MET A O 1
ATOM 764 N N . LEU A 1 98 ? -0.408 0.472 6.570 1.00 90.56 98 LEU A N 1
ATOM 765 C CA . LEU A 1 98 ? -1.652 -0.061 7.136 1.00 90.56 98 LEU A CA 1
ATOM 766 C C . LEU A 1 98 ? -2.536 1.026 7.757 1.00 90.56 98 LEU A C 1
ATOM 768 O O . LEU A 1 98 ? -3.758 0.967 7.629 1.00 90.56 98 LEU A O 1
ATOM 772 N N . ARG A 1 99 ? -1.938 2.027 8.415 1.00 89.56 99 ARG A N 1
ATOM 773 C CA . ARG A 1 99 ? -2.681 3.180 8.946 1.00 89.56 99 ARG A CA 1
ATOM 774 C C . ARG A 1 99 ? -3.312 3.998 7.823 1.00 89.56 99 ARG A C 1
ATOM 776 O O . ARG A 1 99 ? -4.477 4.355 7.951 1.00 89.56 99 ARG A O 1
ATOM 783 N N . TYR A 1 100 ? -2.578 4.221 6.736 1.00 89.94 100 TYR A N 1
ATOM 784 C CA . TYR A 1 100 ? -3.083 4.897 5.542 1.00 89.94 100 TYR A CA 1
ATOM 785 C C . TYR A 1 100 ? -4.252 4.139 4.893 1.00 89.94 100 TYR A C 1
ATOM 787 O O . TYR A 1 100 ? -5.310 4.705 4.644 1.00 89.94 100 TYR A O 1
ATOM 795 N N . LEU A 1 101 ? -4.125 2.825 4.693 1.00 87.81 101 LEU A N 1
ATOM 796 C CA . LEU A 1 101 ? -5.219 2.022 4.134 1.00 87.81 101 LEU A CA 1
ATOM 797 C C . LEU A 1 101 ? -6.466 2.041 5.029 1.00 87.81 101 LEU A C 1
ATOM 799 O O . LEU A 1 101 ? -7.590 2.058 4.534 1.00 87.81 101 LEU A O 1
ATOM 803 N N . ARG A 1 102 ? -6.282 2.088 6.353 1.00 85.88 102 ARG A N 1
ATOM 804 C CA . ARG A 1 102 ? -7.397 2.227 7.293 1.00 85.88 102 ARG A CA 1
ATOM 805 C C . ARG A 1 102 ? -8.046 3.608 7.233 1.00 85.88 102 ARG A C 1
ATOM 807 O O . ARG A 1 102 ? -9.265 3.674 7.350 1.00 85.88 102 ARG A O 1
ATOM 814 N N . SER A 1 103 ? -7.279 4.690 7.078 1.00 86.38 103 SER A N 1
ATOM 815 C CA . SER A 1 103 ? -7.877 6.025 6.955 1.00 86.38 103 SER A CA 1
ATOM 816 C C . SER A 1 103 ? -8.740 6.123 5.702 1.00 86.38 103 SER A C 1
ATOM 818 O O . SER A 1 103 ? -9.846 6.638 5.792 1.00 86.38 103 SER A O 1
ATOM 820 N N . LEU A 1 104 ? -8.311 5.516 4.589 1.00 83.62 104 LEU A N 1
ATOM 821 C CA . LEU A 1 104 ? -9.129 5.432 3.374 1.00 83.62 104 LEU A CA 1
ATOM 822 C C . LEU A 1 104 ? -10.443 4.667 3.583 1.00 83.62 104 LEU A C 1
ATOM 824 O O . LEU A 1 104 ? -11.456 5.032 3.006 1.00 83.62 104 LEU A O 1
ATOM 828 N N . ALA A 1 105 ? -10.441 3.617 4.407 1.00 77.88 105 ALA A N 1
ATOM 829 C CA . ALA A 1 105 ? -11.653 2.853 4.713 1.00 77.88 105 ALA A CA 1
ATOM 830 C C . ALA A 1 105 ? -12.597 3.571 5.697 1.00 77.88 105 ALA A C 1
ATOM 832 O O . ALA A 1 105 ? -13.774 3.231 5.775 1.00 77.88 105 ALA A O 1
ATOM 833 N N . SER A 1 106 ? -12.073 4.512 6.487 1.00 77.00 106 SER A N 1
ATOM 834 C CA . SER A 1 106 ? -12.848 5.270 7.474 1.00 77.00 106 SER A CA 1
ATOM 835 C C . SER A 1 106 ? -13.463 6.541 6.899 1.00 77.00 106 SER A C 1
ATOM 837 O O . SER A 1 106 ? -14.403 7.069 7.496 1.00 77.00 106 SER A O 1
ATOM 839 N N . GLU A 1 107 ? -12.926 7.074 5.803 1.00 74.00 107 GLU A N 1
ATOM 840 C CA . GLU A 1 107 ? -13.548 8.208 5.139 1.00 74.00 107 GLU A CA 1
ATOM 841 C C . GLU A 1 107 ? -14.838 7.758 4.451 1.00 74.00 107 GLU A C 1
ATOM 843 O O . GLU A 1 107 ? -14.843 6.842 3.636 1.00 74.00 107 GLU A O 1
ATOM 848 N N . ALA A 1 108 ? -15.945 8.442 4.745 1.00 66.31 108 ALA A N 1
ATOM 849 C CA . ALA A 1 108 ? -17.218 8.254 4.046 1.00 66.31 108 ALA A CA 1
ATOM 850 C C . ALA A 1 108 ? -17.193 8.795 2.596 1.00 66.31 108 ALA A C 1
ATOM 852 O O . ALA A 1 108 ? -18.241 8.930 1.962 1.00 66.31 108 ALA A O 1
ATOM 853 N N . SER A 1 109 ? -16.012 9.158 2.086 1.00 69.31 109 SER A N 1
ATOM 854 C CA . SER A 1 109 ? -15.797 9.646 0.731 1.00 69.31 109 SER A CA 1
ATOM 855 C C . SER A 1 109 ? -15.673 8.461 -0.233 1.00 69.31 109 SER A C 1
ATOM 857 O O . SER A 1 109 ? -15.175 7.388 0.110 1.00 69.31 109 SER A O 1
ATOM 859 N N . LEU A 1 110 ? -16.167 8.631 -1.463 1.00 67.75 110 LEU A N 1
ATOM 860 C CA . LEU A 1 110 ? -15.952 7.635 -2.510 1.00 67.75 110 LEU A CA 1
ATOM 861 C C . LEU A 1 110 ? -14.441 7.517 -2.771 1.00 67.75 110 LEU A C 1
ATOM 863 O O . LEU A 1 110 ? -13.793 8.548 -2.975 1.00 67.75 110 LEU A O 1
ATOM 867 N N . PRO A 1 111 ? -13.871 6.299 -2.805 1.00 71.56 111 PRO A N 1
ATOM 868 C CA . PRO A 1 111 ? -12.446 6.134 -3.034 1.00 71.56 111 PRO A CA 1
ATOM 869 C C . PRO A 1 111 ? -12.073 6.713 -4.400 1.00 71.56 111 PRO A C 1
ATOM 871 O O . PRO A 1 111 ? -12.682 6.387 -5.421 1.00 71.56 111 PRO A O 1
ATOM 874 N N . GLN A 1 112 ? -11.055 7.570 -4.427 1.00 79.19 112 GLN A N 1
ATOM 875 C CA . GLN A 1 112 ? -10.523 8.104 -5.673 1.00 79.19 112 GLN A CA 1
ATOM 876 C C . GLN A 1 112 ? -9.796 6.984 -6.432 1.00 79.19 112 GLN A C 1
ATOM 878 O O . GLN A 1 112 ? -8.772 6.471 -5.978 1.00 79.19 112 GLN A O 1
ATOM 883 N N . VAL A 1 113 ? -10.329 6.587 -7.590 1.00 83.69 113 VAL A N 1
ATOM 884 C CA . VAL A 1 113 ? -9.763 5.514 -8.420 1.00 83.69 113 VAL A CA 1
ATOM 885 C C . VAL A 1 113 ? -9.019 6.108 -9.612 1.00 83.69 113 VAL A C 1
ATOM 887 O O . VAL A 1 113 ? -9.598 6.833 -10.419 1.00 83.69 113 VAL A O 1
ATOM 890 N N . PHE A 1 114 ? -7.746 5.741 -9.761 1.00 86.00 114 PHE A N 1
ATOM 891 C CA . PHE A 1 114 ? -6.926 6.082 -10.923 1.00 86.00 114 PHE A CA 1
ATOM 892 C C . PHE A 1 114 ? -6.666 4.836 -11.773 1.00 86.00 114 PHE A C 1
ATOM 894 O O . PHE A 1 114 ? -6.214 3.812 -11.263 1.00 86.00 114 PHE A O 1
ATOM 901 N N . ILE A 1 115 ? -6.922 4.921 -13.082 1.00 91.75 115 ILE A N 1
ATOM 902 C CA . ILE A 1 115 ? -6.702 3.816 -14.025 1.00 91.75 115 ILE A CA 1
ATOM 903 C C . ILE A 1 115 ? -5.543 4.170 -14.954 1.00 91.75 115 ILE A C 1
ATOM 905 O O . ILE A 1 115 ? -5.651 5.077 -15.776 1.00 91.75 115 ILE A O 1
ATOM 909 N N . LEU A 1 116 ? -4.452 3.408 -14.868 1.00 92.56 116 LEU A N 1
ATOM 910 C CA . LEU A 1 116 ? -3.304 3.551 -15.760 1.00 92.56 116 LEU A CA 1
ATOM 911 C C . LEU A 1 116 ? -3.445 2.642 -16.983 1.00 92.56 116 LEU A C 1
ATOM 913 O O . LEU A 1 116 ? -3.471 1.416 -16.858 1.00 92.56 116 LEU A O 1
ATOM 917 N N . ARG A 1 117 ? -3.476 3.237 -18.179 1.00 96.25 117 ARG A N 1
ATOM 918 C CA . ARG A 1 117 ? -3.533 2.521 -19.463 1.00 96.25 117 ARG A CA 1
ATOM 919 C C . ARG A 1 117 ? -2.224 2.674 -20.228 1.00 96.25 117 ARG A C 1
ATOM 921 O O . ARG A 1 117 ? -1.574 3.708 -20.159 1.00 96.25 117 ARG A O 1
ATOM 928 N N . GLY A 1 118 ? -1.845 1.635 -20.964 1.00 95.50 118 GLY A N 1
ATOM 929 C CA . GLY A 1 118 ? -0.683 1.663 -21.848 1.00 95.50 118 GLY A CA 1
ATOM 930 C C . GLY A 1 118 ? -0.172 0.262 -22.189 1.00 95.50 118 GLY A C 1
ATOM 931 O O . GLY A 1 118 ? -0.548 -0.699 -21.502 1.00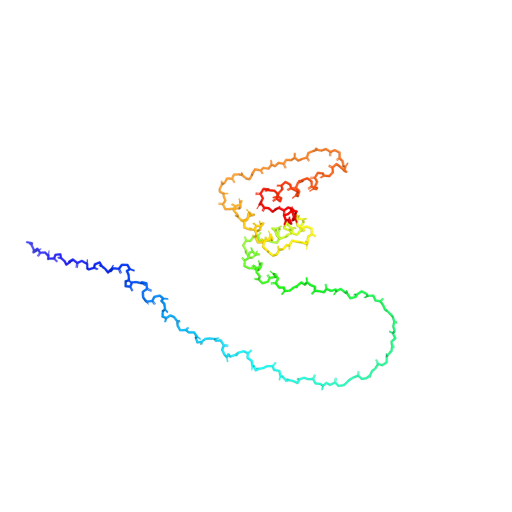 95.50 118 GLY A O 1
ATOM 932 N N . PRO A 1 119 ? 0.703 0.141 -23.204 1.00 96.81 119 PRO A N 1
ATOM 933 C CA . PRO A 1 119 ? 1.335 -1.114 -23.605 1.00 96.81 119 PRO A CA 1
ATOM 934 C C . PRO A 1 119 ? 1.917 -1.928 -22.434 1.00 96.81 119 PRO A C 1
ATOM 936 O O . PRO A 1 119 ? 2.297 -1.357 -21.397 1.00 96.81 119 PRO A O 1
ATOM 939 N N . PRO A 1 120 ? 1.981 -3.268 -22.544 1.00 96.38 120 PRO A N 1
ATOM 940 C CA . PRO A 1 120 ? 2.703 -4.086 -21.573 1.00 96.38 120 PRO A CA 1
ATOM 941 C C . PRO A 1 120 ? 4.185 -3.672 -21.514 1.00 96.38 120 PRO A C 1
ATOM 943 O O . PRO A 1 120 ? 4.727 -3.137 -22.474 1.00 96.38 120 PRO A O 1
ATOM 946 N N . GLY A 1 121 ? 4.835 -3.874 -20.366 1.00 95.62 121 GLY A N 1
ATOM 947 C CA . GLY A 1 121 ? 6.266 -3.576 -20.195 1.00 95.62 121 GLY A CA 1
ATOM 948 C C . GLY A 1 121 ? 6.633 -2.132 -19.820 1.00 95.62 121 GLY A C 1
ATOM 949 O O . GLY A 1 121 ? 7.734 -1.918 -19.335 1.00 95.62 121 GLY A O 1
ATOM 950 N N . LEU A 1 122 ? 5.722 -1.152 -19.905 1.00 95.94 122 LEU A N 1
ATOM 951 C CA . LEU A 1 122 ? 6.009 0.258 -19.550 1.00 95.94 122 LEU A CA 1
ATOM 952 C C . LEU A 1 122 ? 6.139 0.554 -18.040 1.00 95.94 122 LEU A C 1
ATOM 954 O O . LEU A 1 122 ? 6.014 1.696 -17.614 1.00 95.94 122 LEU A O 1
ATOM 958 N N . GLY A 1 123 ? 6.297 -0.464 -17.194 1.00 95.12 123 GLY A N 1
ATOM 959 C CA . GLY A 1 123 ? 6.486 -0.247 -15.757 1.00 95.12 123 GLY A CA 1
ATOM 960 C C . GLY A 1 123 ? 5.276 0.333 -15.008 1.00 95.12 123 GLY A C 1
ATOM 961 O O . GLY A 1 123 ? 5.449 0.825 -13.900 1.00 95.12 123 GLY A O 1
ATOM 962 N N . LYS A 1 124 ? 4.048 0.244 -15.543 1.00 96.00 124 LYS A N 1
ATOM 963 C CA . LYS A 1 124 ? 2.822 0.782 -14.902 1.00 96.00 124 LYS A CA 1
ATOM 964 C C . LYS A 1 124 ? 2.672 0.366 -13.433 1.00 96.00 124 LYS A C 1
ATOM 966 O O . LYS A 1 124 ? 2.385 1.200 -12.583 1.00 96.00 124 LYS A O 1
ATOM 971 N N . SER A 1 125 ? 2.905 -0.913 -13.130 1.00 93.50 125 SER A N 1
ATOM 972 C CA . SER A 1 125 ? 2.840 -1.433 -11.759 1.00 93.50 125 SER A CA 1
ATOM 973 C C . SER A 1 125 ? 3.949 -0.868 -10.869 1.00 93.50 125 SER A C 1
ATOM 975 O O . SER A 1 125 ? 3.713 -0.592 -9.699 1.00 93.50 125 SER A O 1
ATOM 977 N N . SER A 1 126 ? 5.149 -0.664 -11.423 1.00 93.44 126 SER A N 1
ATOM 978 C CA . SER A 1 126 ? 6.267 -0.047 -10.702 1.00 93.44 126 SER A CA 1
ATOM 979 C C . SER A 1 126 ? 5.961 1.416 -10.376 1.00 93.44 126 SER A C 1
ATOM 981 O O . SER A 1 126 ? 6.083 1.819 -9.220 1.00 93.44 126 SER A O 1
ATOM 983 N N . TRP A 1 127 ? 5.453 2.170 -11.357 1.00 93.56 127 TRP A N 1
ATOM 984 C CA . TRP A 1 127 ? 5.003 3.546 -11.163 1.00 93.56 127 TRP A CA 1
ATOM 985 C C . TRP A 1 127 ? 3.892 3.634 -10.113 1.00 93.56 127 TRP A C 1
ATOM 987 O O . TRP A 1 127 ? 3.989 4.441 -9.197 1.00 93.56 127 TRP A O 1
ATOM 997 N N . ALA A 1 128 ? 2.878 2.764 -10.178 1.00 93.38 128 ALA A N 1
ATOM 998 C CA . ALA A 1 128 ? 1.776 2.763 -9.216 1.00 93.38 128 ALA A CA 1
ATOM 999 C C . ALA A 1 128 ? 2.262 2.498 -7.781 1.00 93.38 128 ALA A C 1
ATOM 1001 O O . ALA A 1 128 ? 1.868 3.200 -6.851 1.00 93.38 128 ALA A O 1
ATOM 1002 N N . SER A 1 129 ? 3.170 1.535 -7.600 1.00 92.88 129 SER A N 1
ATOM 1003 C CA . SER A 1 129 ? 3.789 1.266 -6.299 1.00 92.88 129 SER A CA 1
ATOM 1004 C C . SER A 1 129 ? 4.657 2.430 -5.811 1.00 92.88 129 SER A C 1
ATOM 1006 O O . SER A 1 129 ? 4.674 2.714 -4.616 1.00 92.88 129 SER A O 1
ATOM 1008 N N . ALA A 1 130 ? 5.388 3.114 -6.696 1.00 92.25 130 ALA A N 1
ATOM 1009 C CA . ALA A 1 130 ? 6.168 4.301 -6.341 1.00 92.25 130 ALA A CA 1
ATOM 1010 C C . ALA A 1 130 ? 5.266 5.472 -5.928 1.00 92.25 130 ALA A C 1
ATOM 1012 O O . ALA A 1 130 ? 5.475 6.060 -4.870 1.00 92.25 130 ALA A O 1
ATOM 1013 N N . GLN A 1 131 ? 4.210 5.739 -6.698 1.00 92.69 131 GLN A N 1
ATOM 1014 C CA . GLN A 1 131 ? 3.248 6.798 -6.408 1.00 92.69 131 GLN A CA 1
ATOM 1015 C C . GLN A 1 131 ? 2.540 6.568 -5.070 1.00 92.69 131 GLN A C 1
ATOM 1017 O O . GLN A 1 131 ? 2.421 7.489 -4.264 1.00 92.69 131 GLN A O 1
ATOM 1022 N N . LEU A 1 132 ? 2.124 5.329 -4.796 1.00 91.81 132 LEU A N 1
ATOM 1023 C CA . LEU A 1 132 ? 1.520 4.982 -3.513 1.00 91.81 132 LEU A CA 1
ATOM 1024 C C . LEU A 1 132 ? 2.510 5.177 -2.354 1.00 91.81 132 LEU A C 1
ATOM 1026 O O . LEU A 1 132 ? 2.139 5.726 -1.322 1.00 91.81 132 LEU A O 1
ATOM 1030 N N . ARG A 1 133 ? 3.780 4.781 -2.513 1.00 92.75 133 ARG A N 1
ATOM 1031 C CA . ARG A 1 133 ? 4.814 5.022 -1.489 1.00 92.75 133 ARG A CA 1
ATOM 1032 C C . ARG A 1 133 ? 5.01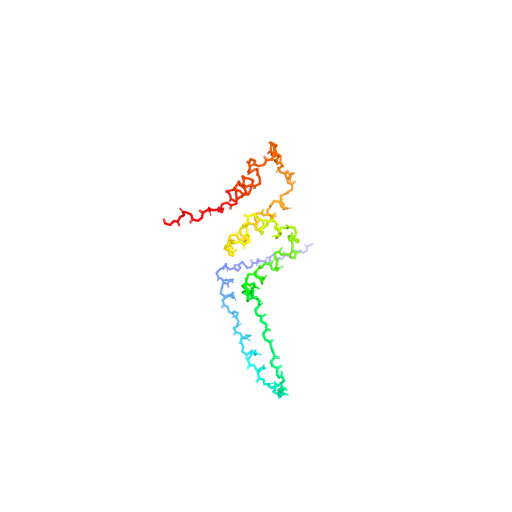0 6.514 -1.220 1.00 92.75 133 ARG A C 1
ATOM 1034 O O . ARG A 1 133 ? 5.019 6.904 -0.054 1.00 92.75 133 ARG A O 1
ATOM 1041 N N . ALA A 1 134 ? 5.073 7.332 -2.269 1.00 91.75 134 ALA A N 1
ATOM 1042 C CA . ALA A 1 134 ? 5.168 8.784 -2.150 1.00 91.75 134 ALA A CA 1
ATOM 1043 C C . ALA A 1 134 ? 3.959 9.379 -1.407 1.00 91.75 134 ALA A C 1
ATOM 1045 O O . ALA A 1 134 ? 4.135 10.162 -0.479 1.00 91.75 134 ALA A O 1
ATOM 1046 N N . GLN A 1 135 ? 2.739 8.943 -1.739 1.00 90.50 135 GLN A N 1
ATOM 1047 C CA . GLN A 1 135 ? 1.511 9.411 -1.088 1.00 90.50 135 GLN A CA 1
ATOM 1048 C C . GLN A 1 135 ? 1.457 9.069 0.410 1.00 90.50 135 GLN A C 1
ATOM 1050 O O . GLN A 1 135 ? 0.977 9.868 1.210 1.00 90.50 135 GLN A O 1
ATOM 1055 N N . VAL A 1 136 ? 1.979 7.904 0.807 1.00 91.69 136 VAL A N 1
ATOM 1056 C CA . VAL A 1 136 ? 2.072 7.495 2.222 1.00 91.69 136 VAL A CA 1
ATOM 1057 C C . VAL A 1 136 ? 3.256 8.160 2.950 1.00 91.69 136 VAL A C 1
ATOM 1059 O O . VAL A 1 136 ? 3.404 8.012 4.165 1.00 91.69 136 VAL A O 1
ATOM 1062 N N . GLY A 1 137 ? 4.117 8.901 2.246 1.00 91.31 137 GLY A N 1
ATOM 1063 C CA . GLY A 1 137 ? 5.333 9.477 2.825 1.00 91.31 137 GLY A CA 1
ATOM 1064 C C . GLY A 1 137 ? 6.360 8.403 3.200 1.00 91.31 137 GLY A C 1
ATOM 1065 O O . GLY A 1 137 ? 7.045 8.490 4.225 1.00 91.31 137 GLY A O 1
ATOM 1066 N N . LEU A 1 138 ? 6.422 7.332 2.410 1.00 87.88 138 LEU A N 1
ATOM 1067 C CA . LEU A 1 138 ? 7.481 6.337 2.481 1.00 87.88 138 LEU A CA 1
ATOM 1068 C C . LEU A 1 138 ? 8.577 6.784 1.518 1.00 87.88 138 LEU A C 1
ATOM 1070 O O . LEU A 1 138 ? 8.521 6.456 0.336 1.00 87.88 138 LEU A O 1
ATOM 1074 N N . GLY A 1 139 ? 9.545 7.552 2.022 1.00 73.94 139 GLY A N 1
ATOM 1075 C CA . GLY A 1 139 ? 10.765 7.824 1.268 1.00 73.94 139 GLY A CA 1
ATOM 1076 C C . GLY A 1 139 ? 11.413 6.505 0.843 1.00 73.94 139 GLY A C 1
ATOM 1077 O O . GLY A 1 139 ? 11.507 5.564 1.646 1.00 73.94 139 GLY A O 1
ATOM 1078 N N . ASP A 1 140 ? 11.822 6.419 -0.422 1.00 64.81 140 ASP A N 1
ATOM 1079 C CA . ASP A 1 140 ? 12.892 5.500 -0.800 1.00 64.81 140 ASP A CA 1
ATOM 1080 C C . ASP A 1 140 ? 14.092 5.926 0.046 1.00 64.81 140 ASP A C 1
ATOM 1082 O O . ASP A 1 140 ? 14.363 7.115 0.128 1.00 64.81 140 ASP A O 1
ATOM 1086 N N . GLY A 1 141 ? 14.715 5.008 0.786 1.00 57.88 141 GLY A N 1
ATOM 1087 C CA . GLY A 1 141 ? 15.692 5.313 1.841 1.00 57.88 141 GLY A CA 1
ATOM 1088 C C . GLY A 1 141 ? 17.022 5.916 1.369 1.00 57.88 141 GLY A C 1
ATOM 1089 O O . GLY A 1 141 ? 18.058 5.480 1.845 1.00 57.88 141 GLY A O 1
ATOM 1090 N N . SER A 1 142 ? 16.989 6.875 0.450 1.00 50.50 142 SER A N 1
ATOM 1091 C CA . SER A 1 142 ? 18.062 7.770 0.024 1.00 50.50 142 SER A CA 1
ATOM 1092 C C . SER A 1 142 ? 18.118 9.052 0.871 1.00 50.50 142 SER A C 1
ATOM 1094 O O . SER A 1 142 ? 18.514 10.097 0.370 1.00 50.50 142 SER A O 1
ATOM 1096 N N . ASP A 1 143 ? 17.699 8.968 2.135 1.00 43.84 143 ASP A N 1
ATOM 1097 C CA . ASP A 1 143 ? 18.119 9.897 3.185 1.00 43.84 143 ASP A CA 1
ATOM 1098 C C . ASP A 1 143 ? 19.255 9.195 3.946 1.00 43.84 143 ASP A C 1
ATOM 1100 O O . ASP A 1 143 ? 19.023 8.512 4.951 1.00 43.84 143 ASP A O 1
ATOM 1104 N N . GLU A 1 144 ? 20.456 9.271 3.375 1.00 38.66 144 GLU A N 1
ATOM 1105 C CA . GLU A 1 144 ? 21.730 8.954 4.030 1.00 38.66 144 GLU A CA 1
ATOM 1106 C C . GLU A 1 144 ? 22.459 10.269 4.323 1.00 38.66 144 GLU A C 1
ATOM 1108 O O . GLU A 1 144 ? 22.454 11.147 3.427 1.00 38.66 144 GLU A O 1
#